Protein AF-A0A8T4E1C2-F1 (afdb_monomer_lite)

Structure (mmCIF, N/CA/C/O backbone):
data_AF-A0A8T4E1C2-F1
#
_entry.id   AF-A0A8T4E1C2-F1
#
loop_
_atom_site.group_PDB
_atom_site.id
_atom_site.type_symbol
_atom_site.label_atom_id
_atom_site.label_alt_id
_atom_site.label_comp_id
_atom_site.label_asym_id
_atom_site.label_entity_id
_atom_site.label_seq_id
_atom_site.pdbx_PDB_ins_code
_atom_site.Cartn_x
_atom_site.Cartn_y
_atom_site.Cartn_z
_atom_site.occupancy
_atom_site.B_iso_or_equiv
_atom_site.auth_seq_id
_atom_site.auth_comp_id
_atom_site.auth_asym_id
_atom_site.auth_atom_id
_atom_site.pdbx_PDB_model_num
ATOM 1 N N . MET A 1 1 ? 13.871 -12.372 30.272 1.00 39.12 1 MET A N 1
ATOM 2 C CA . MET A 1 1 ? 12.582 -11.806 29.813 1.00 39.12 1 MET A CA 1
ATOM 3 C C . MET A 1 1 ? 12.827 -11.098 28.486 1.00 39.12 1 MET A C 1
ATOM 5 O O . MET A 1 1 ? 13.446 -10.043 28.476 1.00 39.12 1 MET A O 1
ATOM 9 N N . ALA A 1 2 ? 12.478 -11.728 27.361 1.00 44.44 2 ALA A N 1
ATOM 10 C CA . ALA A 1 2 ? 12.726 -11.170 26.033 1.00 44.44 2 ALA A CA 1
ATOM 11 C C . ALA A 1 2 ? 11.741 -10.022 25.767 1.00 44.44 2 ALA A C 1
ATOM 13 O O . ALA A 1 2 ? 10.533 -10.235 25.698 1.00 44.44 2 ALA A O 1
ATOM 14 N N . ALA A 1 3 ? 12.258 -8.797 25.666 1.00 49.25 3 ALA A N 1
ATOM 15 C CA . ALA A 1 3 ? 11.483 -7.641 25.248 1.00 49.25 3 ALA A CA 1
ATOM 16 C C . ALA A 1 3 ? 11.076 -7.838 23.783 1.00 49.25 3 ALA A C 1
ATOM 18 O O . ALA A 1 3 ? 11.878 -7.661 22.866 1.00 49.25 3 ALA A O 1
ATOM 19 N N . ASP A 1 4 ? 9.824 -8.240 23.586 1.00 54.03 4 ASP A N 1
ATOM 20 C CA . ASP A 1 4 ? 9.152 -8.370 22.299 1.00 54.03 4 ASP A CA 1
ATOM 21 C C . ASP A 1 4 ? 9.111 -6.983 21.625 1.00 54.03 4 ASP A C 1
ATOM 23 O O . ASP A 1 4 ? 8.156 -6.211 21.760 1.00 54.03 4 ASP A O 1
ATOM 27 N N . LYS A 1 5 ? 10.207 -6.600 20.951 1.00 54.12 5 LYS A N 1
ATOM 28 C CA . LYS A 1 5 ? 10.294 -5.402 20.106 1.00 54.12 5 LYS A CA 1
ATOM 29 C C . LYS A 1 5 ? 9.355 -5.614 18.921 1.00 54.12 5 LYS A C 1
ATOM 31 O O . LYS A 1 5 ? 9.774 -5.996 17.830 1.00 54.12 5 LYS A O 1
ATOM 36 N N . LYS A 1 6 ? 8.059 -5.382 19.143 1.00 57.38 6 LYS A N 1
ATOM 37 C CA . LYS A 1 6 ? 7.010 -5.397 18.122 1.00 57.38 6 LYS A CA 1
ATOM 38 C C . LYS A 1 6 ? 7.341 -4.361 17.053 1.00 57.38 6 LYS A C 1
ATOM 40 O O . LYS A 1 6 ? 6.908 -3.212 17.185 1.00 57.38 6 LYS A O 1
ATOM 45 N N . LYS A 1 7 ? 8.073 -4.786 16.015 1.00 58.66 7 LYS A N 1
ATOM 46 C CA . LYS A 1 7 ? 8.359 -4.021 14.797 1.00 58.66 7 LYS A CA 1
ATOM 47 C C . LYS A 1 7 ? 7.063 -3.375 14.321 1.00 58.66 7 LYS A C 1
ATOM 49 O O . LYS A 1 7 ? 6.072 -4.058 14.053 1.00 58.66 7 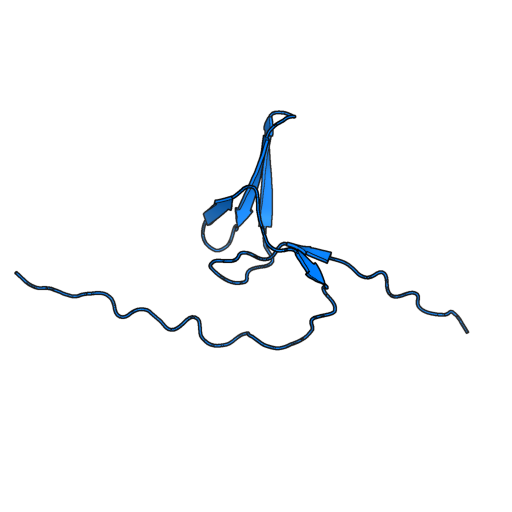LYS A O 1
ATOM 54 N N . GLU A 1 8 ? 7.048 -2.053 14.290 1.00 60.31 8 GLU A N 1
ATOM 55 C CA . GLU A 1 8 ? 5.933 -1.291 13.751 1.00 60.31 8 GLU A CA 1
ATOM 56 C C . GLU A 1 8 ? 5.871 -1.558 12.250 1.00 60.31 8 GLU A C 1
ATOM 58 O O . GLU A 1 8 ? 6.693 -1.085 11.472 1.00 60.31 8 GLU A O 1
ATOM 63 N N . ARG A 1 9 ? 4.939 -2.427 11.851 1.00 71.81 9 ARG A N 1
ATOM 64 C CA . ARG A 1 9 ? 4.733 -2.781 10.450 1.00 71.81 9 ARG A CA 1
ATOM 65 C C . ARG A 1 9 ? 3.762 -1.772 9.854 1.00 71.81 9 ARG A C 1
ATOM 67 O O . ARG A 1 9 ? 2.640 -1.652 10.339 1.00 71.81 9 ARG A O 1
ATOM 74 N N . TRP A 1 10 ? 4.193 -1.048 8.833 1.00 81.88 10 TRP A N 1
ATOM 75 C CA . TRP A 1 10 ? 3.343 -0.147 8.060 1.00 81.88 10 TRP A CA 1
ATOM 76 C C . TRP A 1 10 ? 2.721 -0.924 6.903 1.00 81.88 10 TRP A C 1
ATOM 78 O O . TRP A 1 10 ? 3.366 -1.803 6.329 1.00 81.88 10 TRP A O 1
ATOM 88 N N . VAL A 1 11 ? 1.455 -0.651 6.594 1.00 84.69 11 VAL A N 1
ATOM 89 C CA . VAL A 1 11 ? 0.749 -1.276 5.470 1.00 84.69 11 VAL A CA 1
ATOM 90 C C . VAL A 1 11 ? 0.057 -0.226 4.619 1.00 84.69 11 VAL A C 1
ATOM 92 O O . VAL A 1 11 ? -0.485 0.747 5.142 1.00 84.69 11 VAL A O 1
ATOM 95 N N . TYR A 1 12 ? 0.051 -0.450 3.309 1.00 87.44 12 TYR A N 1
ATOM 96 C CA . TYR A 1 12 ? -0.723 0.355 2.374 1.00 87.44 12 TYR A CA 1
ATOM 97 C C . TYR A 1 12 ? -2.208 0.007 2.485 1.00 87.44 12 TYR A C 1
ATOM 99 O O . TYR A 1 12 ? -2.578 -1.166 2.569 1.00 87.44 12 TYR A O 1
ATOM 107 N N . VAL A 1 13 ? -3.061 1.028 2.482 1.00 87.69 13 VAL A N 1
ATOM 108 C CA . VAL A 1 13 ? -4.519 0.882 2.514 1.00 87.69 13 VAL A CA 1
ATOM 109 C C . VAL A 1 13 ? -5.124 1.596 1.320 1.00 87.69 13 VAL A C 1
ATOM 111 O O . VAL A 1 13 ? -4.738 2.707 0.980 1.00 87.69 13 VAL A O 1
ATOM 114 N N . CYS A 1 14 ? -6.095 0.965 0.670 1.00 88.62 14 CYS A N 1
ATOM 115 C CA . CYS A 1 14 ? -6.829 1.572 -0.423 1.00 88.62 14 CYS A CA 1
ATOM 116 C C . CYS A 1 14 ? -7.695 2.727 0.104 1.00 88.62 14 CYS A C 1
ATOM 118 O O . CYS A 1 14 ? -8.567 2.482 0.941 1.00 88.62 14 CYS A O 1
ATOM 120 N N . PRO A 1 15 ? -7.549 3.956 -0.419 1.00 85.44 15 PRO A N 1
ATOM 121 C CA . PRO A 1 15 ? -8.345 5.097 0.033 1.00 85.44 15 PRO A CA 1
ATOM 122 C C . PRO A 1 15 ? -9.817 5.009 -0.402 1.00 85.44 15 PRO A C 1
ATOM 124 O O . PRO A 1 15 ? -10.665 5.697 0.154 1.00 85.44 15 PRO A O 1
ATOM 127 N N . LYS A 1 16 ? -10.142 4.162 -1.390 1.00 86.12 16 LYS A N 1
ATOM 128 C CA . LYS A 1 16 ? -11.517 3.973 -1.879 1.00 86.12 16 LYS A CA 1
ATOM 129 C C . LYS A 1 16 ? -12.319 2.978 -1.047 1.00 86.12 16 LYS A C 1
ATOM 131 O O . LYS A 1 16 ? -13.496 3.207 -0.801 1.00 86.12 16 LYS A O 1
ATOM 136 N N . CYS A 1 17 ? -11.711 1.850 -0.679 1.00 84.94 17 CYS A N 1
ATOM 137 C CA . CYS A 1 17 ? -12.427 0.725 -0.069 1.00 84.94 17 CYS A CA 1
ATOM 138 C C . CYS A 1 17 ? -11.865 0.282 1.288 1.00 84.94 17 CYS A C 1
ATOM 140 O O . CYS A 1 17 ? -12.407 -0.636 1.898 1.00 84.94 17 CYS A O 1
ATOM 142 N N . GLY A 1 18 ? -10.763 0.879 1.752 1.00 83.88 18 GLY A N 1
ATOM 143 C CA . GLY A 1 18 ? -10.107 0.509 3.008 1.00 83.88 18 GLY A CA 1
ATOM 144 C C . GLY A 1 18 ? -9.394 -0.847 2.977 1.00 83.88 18 GLY A C 1
ATOM 145 O O . GLY A 1 18 ? -8.940 -1.326 4.017 1.00 83.88 18 GLY A O 1
ATOM 146 N N . SER A 1 19 ? -9.291 -1.494 1.811 1.00 87.00 19 SER A N 1
ATOM 147 C CA . SER A 1 19 ? -8.603 -2.780 1.692 1.00 87.00 19 SER A CA 1
ATOM 148 C C . SER A 1 19 ? -7.095 -2.631 1.870 1.00 87.00 19 SER A C 1
ATOM 150 O O . SER A 1 19 ? -6.500 -1.683 1.370 1.00 87.00 19 SER A O 1
ATOM 152 N N . LYS A 1 20 ? -6.476 -3.606 2.534 1.00 86.69 20 LYS A N 1
ATOM 153 C CA . LYS A 1 20 ? -5.013 -3.753 2.644 1.00 86.69 20 LYS A CA 1
ATOM 154 C C . LYS A 1 20 ? -4.428 -4.626 1.533 1.00 86.69 20 LYS A C 1
ATOM 156 O O . LYS A 1 20 ? -3.217 -4.791 1.454 1.00 86.69 20 LYS A O 1
ATOM 161 N N . ASP A 1 21 ? -5.302 -5.197 0.709 1.00 87.88 21 ASP A N 1
ATOM 162 C CA . ASP A 1 21 ? -4.941 -6.052 -0.412 1.00 87.88 21 ASP A CA 1
ATOM 163 C C . ASP A 1 21 ? -4.552 -5.182 -1.612 1.00 87.88 21 ASP A C 1
ATOM 165 O O . ASP A 1 21 ? -5.393 -4.799 -2.437 1.00 87.88 21 ASP A O 1
ATOM 169 N N . ILE A 1 22 ? -3.293 -4.742 -1.590 1.00 88.31 22 ILE A N 1
ATOM 170 C CA . ILE A 1 22 ? -2.691 -3.864 -2.587 1.00 88.31 22 ILE A CA 1
ATOM 171 C C . ILE A 1 22 ? -1.602 -4.651 -3.309 1.00 88.31 22 ILE A C 1
ATOM 173 O O . ILE A 1 22 ? -0.584 -4.994 -2.709 1.00 88.31 22 ILE A O 1
ATOM 177 N N . ALA A 1 23 ? -1.813 -4.919 -4.591 1.00 88.81 23 ALA A N 1
ATOM 178 C CA . ALA A 1 23 ? -0.785 -5.447 -5.467 1.00 88.81 23 ALA A CA 1
ATOM 179 C C . ALA A 1 23 ? 0.053 -4.291 -6.024 1.00 88.81 23 ALA A C 1
ATOM 181 O O . ALA A 1 23 ? -0.447 -3.191 -6.260 1.00 88.81 23 ALA A O 1
ATOM 182 N N . ILE A 1 24 ? 1.342 -4.531 -6.227 1.00 85.94 24 ILE A N 1
ATOM 183 C CA . ILE A 1 24 ? 2.231 -3.581 -6.892 1.00 85.94 24 ILE A CA 1
ATOM 184 C C . ILE A 1 24 ? 2.448 -4.126 -8.296 1.00 85.94 24 ILE A C 1
ATOM 186 O O . ILE A 1 24 ? 2.963 -5.231 -8.460 1.00 85.94 24 ILE A O 1
ATOM 190 N N . ARG A 1 25 ? 1.998 -3.378 -9.300 1.00 82.38 25 ARG A N 1
ATOM 191 C CA . ARG A 1 25 ? 2.322 -3.633 -10.697 1.00 82.38 25 ARG A CA 1
ATOM 192 C C . ARG A 1 25 ? 3.518 -2.771 -11.062 1.00 82.38 25 ARG A C 1
ATOM 194 O O . ARG A 1 25 ? 3.409 -1.554 -11.196 1.00 82.38 25 ARG A O 1
ATOM 201 N N . SER A 1 26 ? 4.653 -3.432 -11.212 1.00 79.81 26 SER A N 1
ATOM 202 C CA . SER A 1 26 ? 5.879 -2.843 -11.735 1.00 79.81 26 SER A CA 1
ATOM 203 C C . SER A 1 26 ? 6.008 -3.303 -13.182 1.00 79.81 26 SER A C 1
ATOM 205 O O . SER A 1 26 ? 6.428 -4.429 -13.433 1.00 79.81 26 SER A O 1
ATOM 207 N N . TRP A 1 27 ? 5.549 -2.483 -14.129 1.00 71.44 27 TRP A N 1
ATOM 208 C CA . TRP A 1 27 ? 5.759 -2.763 -15.558 1.00 71.44 27 TRP A CA 1
ATOM 209 C C . TRP A 1 27 ? 7.133 -2.259 -16.020 1.00 71.44 27 TRP A C 1
ATOM 211 O O . TRP A 1 27 ? 7.718 -2.804 -16.948 1.00 71.44 27 TRP A O 1
ATOM 221 N N . ASP A 1 28 ? 7.666 -1.248 -15.335 1.00 65.56 28 ASP A N 1
ATOM 222 C CA . ASP A 1 28 ? 8.938 -0.607 -15.639 1.00 65.56 28 ASP A CA 1
ATOM 223 C C . ASP A 1 28 ? 9.673 -0.270 -14.332 1.00 65.56 28 ASP A C 1
ATOM 225 O O . ASP A 1 28 ? 9.036 -0.012 -13.305 1.00 65.56 28 ASP A O 1
ATOM 229 N N . ILE A 1 29 ? 11.008 -0.269 -14.356 1.00 64.62 29 ILE A N 1
ATOM 230 C CA . ILE A 1 29 ? 11.870 -0.022 -13.185 1.00 64.62 29 ILE A CA 1
ATOM 231 C C . ILE A 1 29 ? 11.552 1.346 -12.548 1.00 64.62 29 ILE A C 1
ATOM 233 O O . ILE A 1 29 ? 11.683 1.509 -11.332 1.00 64.62 29 ILE A O 1
ATOM 237 N N . ALA A 1 30 ? 11.062 2.306 -13.340 1.00 69.62 30 ALA A N 1
ATOM 238 C CA . ALA A 1 30 ? 10.677 3.634 -12.874 1.00 69.62 30 ALA A CA 1
ATOM 239 C C . ALA A 1 30 ? 9.208 3.751 -12.419 1.00 69.62 30 ALA A C 1
ATOM 241 O O . ALA A 1 30 ? 8.858 4.726 -11.751 1.00 69.62 30 ALA A O 1
ATOM 242 N N . PHE A 1 31 ? 8.337 2.784 -12.737 1.00 66.88 31 PHE A N 1
ATOM 243 C CA . PHE A 1 31 ? 6.894 2.906 -12.514 1.00 66.88 31 PHE A CA 1
ATOM 244 C C . PHE A 1 31 ? 6.333 1.763 -11.666 1.00 66.88 31 PHE A C 1
ATOM 246 O O . PHE A 1 31 ? 5.963 0.694 -12.148 1.00 66.88 31 PHE A O 1
ATOM 253 N N . ASN A 1 32 ? 6.222 2.036 -10.364 1.00 78.62 32 ASN A N 1
ATOM 254 C CA . ASN A 1 32 ? 5.523 1.179 -9.414 1.00 78.62 32 ASN A CA 1
ATOM 255 C C . ASN A 1 32 ? 4.093 1.693 -9.218 1.00 78.62 32 ASN A C 1
ATOM 257 O O . ASN A 1 32 ? 3.835 2.541 -8.358 1.00 78.62 32 ASN A O 1
ATOM 261 N N . GLU A 1 33 ? 3.153 1.187 -10.013 1.00 85.25 33 GLU A N 1
ATOM 262 C CA . GLU A 1 33 ? 1.735 1.454 -9.799 1.00 85.25 33 GLU A CA 1
ATOM 263 C C . GLU A 1 33 ? 1.194 0.511 -8.720 1.00 85.25 33 GLU A C 1
ATOM 265 O O . GLU A 1 33 ? 1.389 -0.704 -8.770 1.00 85.25 33 GLU A O 1
ATOM 270 N N . LYS A 1 34 ? 0.502 1.055 -7.717 1.00 88.31 34 LYS A N 1
ATOM 271 C CA . LYS A 1 34 ? -0.185 0.242 -6.714 1.00 88.31 34 LYS A CA 1
ATOM 272 C C . LYS A 1 34 ? -1.635 0.083 -7.147 1.00 88.31 34 LYS A C 1
ATOM 274 O O . LYS A 1 34 ? -2.315 1.067 -7.429 1.00 88.31 34 LYS A O 1
ATOM 279 N N . ILE A 1 35 ? -2.116 -1.151 -7.178 1.00 89.69 35 ILE A N 1
ATOM 280 C CA . ILE A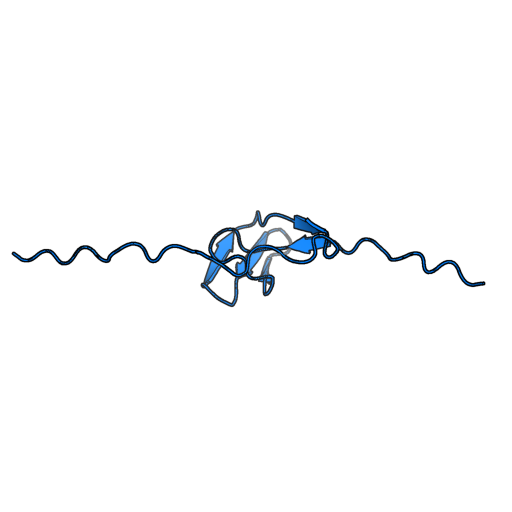 1 35 ? -3.490 -1.495 -7.524 1.00 89.69 35 ILE A CA 1
ATOM 281 C C . ILE A 1 35 ? -4.158 -2.208 -6.355 1.00 89.69 35 ILE A C 1
ATOM 283 O O . ILE A 1 35 ? -3.619 -3.142 -5.769 1.00 89.69 35 ILE A O 1
ATOM 287 N N . CYS A 1 36 ? -5.361 -1.776 -5.997 1.00 89.94 36 CYS A N 1
ATOM 288 C CA . CYS A 1 36 ? -6.172 -2.490 -5.028 1.00 89.94 36 CYS A CA 1
ATOM 289 C C . CYS A 1 36 ? -6.873 -3.673 -5.697 1.00 89.94 36 CYS A C 1
ATOM 291 O O . CYS A 1 36 ? -7.771 -3.463 -6.511 1.00 89.94 3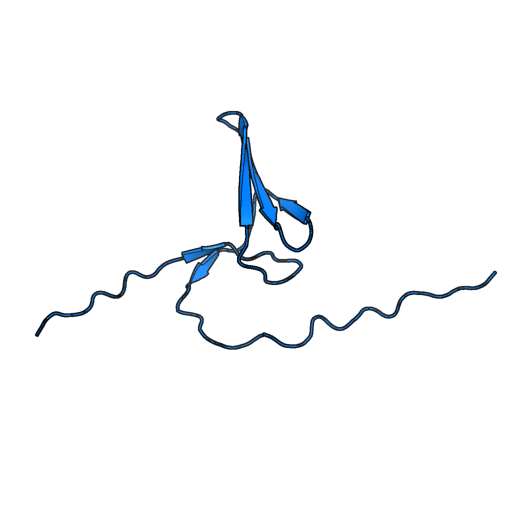6 CYS A O 1
ATOM 293 N N . SER A 1 37 ? -6.571 -4.904 -5.287 1.00 88.50 37 SER A N 1
ATOM 294 C CA . SER A 1 37 ? -7.197 -6.102 -5.872 1.00 88.50 37 SER A CA 1
ATOM 295 C C . SER A 1 37 ? -8.687 -6.233 -5.535 1.00 88.50 37 SER A C 1
ATOM 297 O O . SER A 1 37 ? -9.401 -7.010 -6.156 1.00 88.50 37 SER A O 1
ATOM 299 N N . ARG A 1 38 ? -9.185 -5.471 -4.549 1.00 88.88 38 ARG A N 1
ATOM 300 C CA . ARG A 1 38 ? -10.593 -5.515 -4.111 1.00 88.88 38 ARG A CA 1
ATOM 301 C C . ARG A 1 38 ? -11.526 -4.617 -4.911 1.00 88.88 38 ARG A C 1
ATOM 303 O O . ARG A 1 38 ? -12.683 -4.974 -5.084 1.00 88.88 38 ARG A O 1
ATOM 310 N N . CYS A 1 39 ? -11.067 -3.444 -5.339 1.00 87.62 39 CYS A N 1
ATOM 311 C CA . CYS A 1 39 ? -11.904 -2.489 -6.076 1.00 87.62 39 CYS A CA 1
ATOM 312 C C . CYS A 1 39 ? -11.297 -2.025 -7.404 1.00 87.62 39 CYS A C 1
ATOM 314 O O . CYS A 1 39 ? -11.899 -1.194 -8.074 1.00 87.62 39 CYS A O 1
ATOM 316 N N . GLY A 1 40 ? -10.103 -2.505 -7.760 1.00 87.25 40 GLY A N 1
ATOM 317 C CA . GLY A 1 40 ? -9.395 -2.111 -8.976 1.00 87.25 40 GLY A CA 1
ATOM 318 C C . GLY A 1 40 ? -8.820 -0.694 -8.946 1.00 87.25 40 GLY A C 1
ATOM 319 O O . GLY A 1 40 ? -8.315 -0.238 -9.961 1.00 87.25 40 GLY A O 1
ATOM 320 N N . TYR A 1 41 ? -8.884 0.022 -7.814 1.00 88.31 41 TYR A N 1
ATOM 321 C CA . TYR A 1 41 ? -8.323 1.372 -7.719 1.00 88.31 41 TYR A CA 1
ATOM 322 C C . TYR A 1 41 ? -6.808 1.334 -7.930 1.00 88.31 41 TYR A C 1
ATOM 324 O O . TYR A 1 41 ? -6.111 0.678 -7.156 1.00 88.31 41 TYR A O 1
ATOM 332 N N . THR A 1 42 ? -6.319 2.051 -8.938 1.00 88.38 42 THR A N 1
ATOM 333 C CA . THR A 1 42 ? -4.899 2.205 -9.260 1.00 88.38 42 THR A CA 1
ATOM 334 C C . THR A 1 42 ? -4.414 3.597 -8.873 1.00 88.38 42 THR A C 1
ATOM 336 O O . THR A 1 42 ? -5.090 4.601 -9.096 1.00 88.38 42 THR A O 1
ATOM 339 N N . SER A 1 43 ? -3.256 3.672 -8.224 1.00 84.81 43 SER A N 1
ATOM 340 C CA . SER A 1 43 ? -2.576 4.930 -7.911 1.00 84.81 43 SER A CA 1
ATOM 341 C C . SER A 1 43 ? -1.151 4.656 -7.438 1.00 84.81 43 SER A C 1
ATOM 343 O O . SER A 1 43 ? -0.872 3.630 -6.826 1.00 84.81 43 SER A O 1
ATOM 345 N N . GLN A 1 44 ? -0.231 5.593 -7.635 1.00 84.94 44 GLN A N 1
ATOM 346 C CA . GLN A 1 44 ? 1.111 5.500 -7.042 1.00 84.94 44 GLN A CA 1
ATOM 347 C C . GLN A 1 44 ? 1.089 5.789 -5.527 1.00 84.94 44 GLN A C 1
ATOM 349 O O . GLN A 1 44 ? 1.899 5.259 -4.749 1.00 84.94 44 GLN A O 1
ATOM 354 N N . PHE A 1 45 ? 0.104 6.580 -5.090 1.00 82.44 45 PHE A N 1
ATOM 355 C CA . PHE A 1 45 ? -0.030 7.075 -3.726 1.00 82.44 45 PHE A CA 1
ATOM 356 C C . PHE A 1 45 ? -1.159 6.345 -2.996 1.00 82.44 45 PHE A C 1
ATOM 358 O O . PHE A 1 45 ? -2.341 6.645 -3.151 1.00 82.44 45 PHE A O 1
ATOM 365 N N . PHE A 1 46 ? -0.775 5.373 -2.168 1.00 87.12 46 PHE A N 1
ATOM 366 C CA . PHE A 1 46 ? -1.669 4.730 -1.208 1.00 87.12 46 PHE A CA 1
ATOM 367 C C . PHE A 1 46 ? -1.277 5.177 0.202 1.00 87.12 46 PHE A C 1
ATOM 369 O O . PHE A 1 46 ? -0.082 5.144 0.518 1.00 87.12 46 PHE A O 1
ATOM 376 N N . PRO A 1 47 ? -2.235 5.574 1.059 1.00 85.88 47 PRO A N 1
ATOM 377 C CA . PRO A 1 47 ? -1.941 5.919 2.441 1.00 85.88 47 PRO A CA 1
ATOM 378 C C . PRO A 1 47 ? -1.333 4.719 3.174 1.00 85.88 47 PRO A C 1
ATOM 380 O O . PRO A 1 47 ? -1.826 3.591 3.077 1.00 85.88 47 PRO A O 1
ATOM 383 N N . GLN A 1 48 ? -0.252 4.974 3.908 1.00 86.50 48 GLN A N 1
ATOM 384 C CA . GLN A 1 48 ? 0.390 3.997 4.779 1.00 86.50 48 GLN A CA 1
ATOM 385 C C . GLN A 1 48 ? -0.130 4.191 6.194 1.00 86.50 48 GLN A C 1
ATOM 387 O O . GLN A 1 48 ? -0.041 5.285 6.745 1.00 86.50 48 GLN A O 1
ATOM 392 N N . VAL A 1 49 ? -0.664 3.130 6.790 1.00 82.88 49 VAL A N 1
ATOM 393 C CA . VAL A 1 49 ? -1.135 3.154 8.177 1.00 82.88 49 VAL A CA 1
ATOM 394 C C . VAL A 1 49 ? -0.374 2.120 9.003 1.00 82.88 49 VAL A C 1
ATOM 396 O O . VAL A 1 49 ? -0.027 1.049 8.487 1.00 82.88 49 VAL A O 1
ATOM 399 N N . PRO A 1 50 ? -0.112 2.392 10.291 1.00 81.00 50 PRO A N 1
ATOM 400 C CA . PRO A 1 50 ? 0.516 1.411 11.158 1.00 81.00 50 PRO A CA 1
ATOM 401 C C . PRO A 1 50 ? -0.436 0.225 11.354 1.00 81.00 50 PRO A C 1
ATOM 403 O O . PRO A 1 50 ? -1.611 0.396 11.673 1.00 81.00 50 PRO A O 1
ATOM 406 N N . LEU A 1 51 ? 0.061 -1.008 11.220 1.00 69.56 51 LEU A N 1
ATOM 407 C CA . LEU A 1 51 ? -0.725 -2.235 11.419 1.00 69.56 51 LEU A CA 1
ATOM 408 C C . LEU A 1 51 ? -1.316 -2.308 12.843 1.00 69.56 51 LEU A C 1
ATOM 410 O O . LEU A 1 51 ? -2.362 -2.921 13.055 1.00 69.56 51 LEU A O 1
ATOM 414 N N . LYS A 1 52 ? -0.658 -1.644 13.809 1.00 61.25 52 LYS A N 1
ATOM 415 C CA . LYS A 1 52 ? -1.117 -1.473 15.197 1.00 61.25 52 LYS A CA 1
ATOM 416 C C . LYS A 1 52 ? -2.272 -0.475 15.360 1.00 61.25 52 LYS A C 1
ATOM 418 O O . LYS A 1 52 ? -2.841 -0.451 16.450 1.00 61.25 52 LYS A O 1
ATOM 423 N N . ALA A 1 53 ? -2.680 0.266 14.321 1.00 54.88 53 ALA A N 1
ATOM 424 C CA . ALA A 1 53 ? -3.980 0.944 14.280 1.00 54.88 53 ALA A CA 1
ATOM 425 C C . ALA A 1 53 ? -5.087 -0.120 14.166 1.00 54.88 53 ALA A C 1
ATOM 427 O O . ALA A 1 53 ? -5.680 -0.396 13.122 1.00 54.88 53 ALA A O 1
ATOM 428 N N . ARG A 1 54 ? -5.269 -0.834 15.273 1.00 51.56 54 ARG A N 1
ATOM 429 C CA . ARG A 1 54 ? -6.176 -1.950 15.456 1.00 51.56 54 ARG A CA 1
ATOM 430 C C . ARG A 1 54 ? -7.567 -1.370 15.705 1.00 51.56 54 ARG A C 1
ATOM 432 O O . ARG A 1 54 ? -7.737 -0.583 16.624 1.00 51.56 54 ARG A O 1
ATOM 439 N N . LYS A 1 55 ? -8.546 -1.873 14.943 1.00 48.94 55 LYS A N 1
ATOM 440 C CA . LYS A 1 55 ? -9.995 -1.843 15.225 1.00 48.94 55 LYS A CA 1
ATOM 441 C C . LYS A 1 55 ? -10.641 -0.450 15.265 1.00 48.94 55 LYS A C 1
ATOM 443 O O . LYS A 1 55 ? -10.655 0.182 16.310 1.00 48.94 55 LYS A O 1
ATOM 448 N N . LYS A 1 56 ? -11.242 -0.069 14.131 1.00 47.38 56 LYS A N 1
ATOM 449 C CA . LYS A 1 56 ? -12.338 0.902 13.890 1.00 47.38 56 LYS A CA 1
ATOM 450 C C . LYS A 1 56 ? -12.034 1.510 12.516 1.00 47.38 56 LYS A C 1
ATOM 452 O O . LYS A 1 56 ? -11.317 2.492 12.406 1.00 47.38 56 LYS A O 1
ATOM 457 N N . GLN A 1 57 ? -12.394 0.874 11.410 1.00 51.25 57 GLN A N 1
ATOM 458 C CA . GLN A 1 57 ? -13.735 1.018 10.854 1.00 51.25 57 GLN A CA 1
ATOM 459 C C . GLN A 1 57 ? -13.957 -0.092 9.815 1.00 51.25 57 GLN A C 1
ATOM 461 O O . GLN A 1 57 ? -13.584 0.030 8.653 1.00 51.25 57 GLN A O 1
ATOM 466 N N . ALA A 1 58 ? -14.541 -1.204 10.254 1.00 49.50 58 ALA A N 1
ATOM 467 C CA . ALA A 1 58 ? -15.399 -1.998 9.389 1.00 49.50 58 ALA A CA 1
ATOM 468 C C . ALA A 1 58 ? -16.812 -1.476 9.661 1.00 49.50 58 ALA A C 1
ATOM 470 O O . ALA A 1 58 ? -17.460 -1.912 10.605 1.00 49.50 58 ALA A O 1
ATOM 471 N N . GLY A 1 59 ? -17.220 -0.437 8.942 1.00 55.00 59 GLY A N 1
ATOM 472 C CA . GLY A 1 59 ? -18.510 0.205 9.156 1.00 55.00 59 GLY A CA 1
ATOM 473 C C . GLY A 1 59 ? -18.615 1.472 8.326 1.00 55.00 59 GLY A C 1
ATOM 474 O O . GLY A 1 59 ? -17.833 2.391 8.519 1.00 55.00 59 GLY A O 1
ATOM 475 N N . GLU A 1 60 ? -19.575 1.480 7.405 1.00 47.03 60 GLU A N 1
ATOM 476 C CA . GLU A 1 60 ? -20.050 2.650 6.660 1.00 47.03 60 GLU A CA 1
ATOM 477 C C . GLU A 1 60 ? -19.120 3.258 5.603 1.00 47.03 60 GLU A C 1
ATOM 479 O O . GLU A 1 60 ? -18.813 4.446 5.607 1.00 47.03 60 GLU A O 1
ATOM 484 N N . ILE A 1 61 ? -18.866 2.501 4.533 1.00 53.62 61 ILE A N 1
ATOM 485 C CA . ILE A 1 61 ? -18.997 3.140 3.216 1.00 53.62 61 ILE A CA 1
ATOM 486 C C . ILE A 1 61 ? -20.502 3.191 2.957 1.00 53.62 61 ILE A C 1
ATOM 488 O O . ILE A 1 61 ? -21.103 2.205 2.524 1.00 53.62 61 ILE A O 1
ATOM 492 N N . LYS A 1 62 ? -21.130 4.316 3.324 1.00 47.78 62 LYS A N 1
ATOM 493 C CA . LYS A 1 62 ? -22.525 4.616 2.986 1.00 47.78 62 LYS A CA 1
ATOM 494 C C . LYS A 1 62 ? -22.721 4.327 1.500 1.00 47.78 62 LYS A C 1
ATOM 496 O O . LYS A 1 62 ? -22.075 4.947 0.654 1.00 47.78 62 LYS A O 1
ATOM 501 N N . LYS A 1 63 ? -23.592 3.362 1.193 1.00 46.09 63 LYS A N 1
ATOM 502 C CA . LYS A 1 63 ? -24.090 3.124 -0.163 1.00 46.09 63 LYS A CA 1
ATOM 503 C C . LYS A 1 63 ? -24.593 4.472 -0.686 1.00 46.09 63 LYS A C 1
ATOM 505 O O . LYS A 1 63 ? -25.578 4.991 -0.169 1.00 46.09 63 LYS A O 1
ATOM 510 N N . ARG A 1 64 ? -23.905 5.066 -1.667 1.00 53.28 64 ARG A N 1
ATOM 511 C CA . ARG A 1 64 ? -24.491 6.158 -2.454 1.00 53.28 64 ARG A CA 1
ATOM 512 C C . ARG A 1 64 ? -25.781 5.598 -3.068 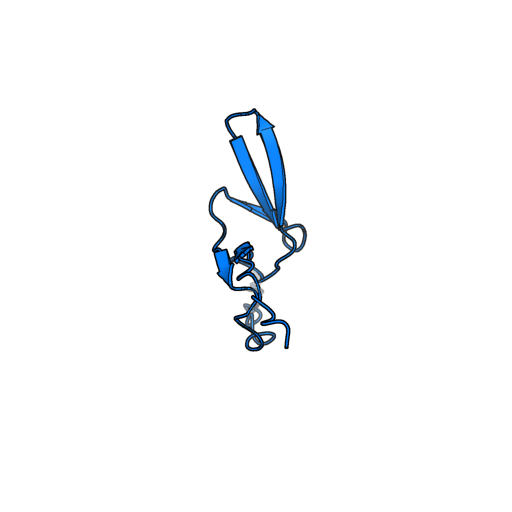1.00 53.28 64 ARG A C 1
ATOM 514 O O . ARG A 1 64 ? -25.695 4.544 -3.701 1.00 53.28 64 ARG A O 1
ATOM 521 N N . PRO A 1 65 ? -26.954 6.224 -2.882 1.00 53.75 65 PRO A N 1
ATOM 522 C CA . PRO A 1 65 ? -28.136 5.817 -3.626 1.00 53.75 65 PRO A CA 1
ATOM 523 C C . PRO A 1 65 ? -27.845 5.996 -5.120 1.00 53.75 65 PRO A C 1
ATOM 525 O O . PRO A 1 65 ? -27.399 7.061 -5.550 1.00 53.75 65 PRO A O 1
ATOM 528 N N . SER A 1 66 ? -28.031 4.931 -5.901 1.00 56.41 66 SER A N 1
ATOM 529 C CA . SER A 1 66 ? -27.985 4.995 -7.361 1.00 56.41 66 SER A CA 1
ATOM 530 C C . SER A 1 66 ? -29.042 5.994 -7.838 1.00 56.41 66 SER A C 1
ATOM 532 O O . SER A 1 66 ? -30.203 5.846 -7.445 1.00 56.41 66 SER A O 1
ATOM 534 N N . PRO A 1 67 ? -28.711 6.981 -8.687 1.00 56.81 67 PRO A N 1
ATOM 535 C CA . PRO A 1 67 ? -29.747 7.774 -9.325 1.00 56.81 67 PRO A CA 1
ATOM 536 C C . PRO A 1 67 ? -30.482 6.885 -10.338 1.00 56.81 67 PRO A C 1
ATOM 538 O O . PRO A 1 67 ? -29.977 6.599 -11.419 1.00 56.81 67 PRO A O 1
ATOM 541 N N . LYS A 1 68 ? -31.679 6.418 -9.969 1.00 54.09 68 LYS A N 1
ATOM 542 C CA . LYS A 1 68 ? -32.712 6.015 -10.929 1.00 54.09 68 LYS A CA 1
ATOM 543 C C . LYS A 1 68 ? -33.443 7.285 -11.383 1.00 54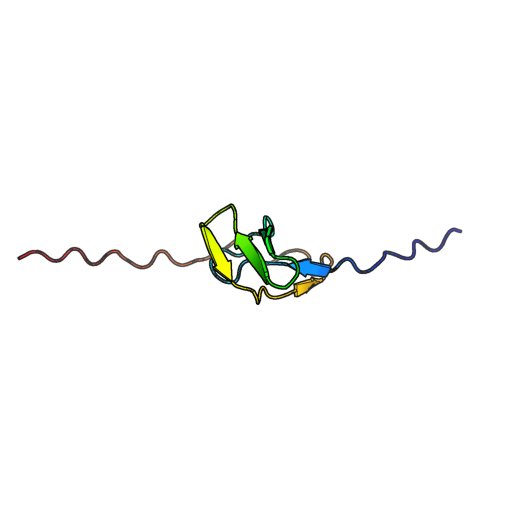.09 68 LYS A C 1
ATOM 545 O O . LYS A 1 68 ? -34.360 7.727 -10.701 1.00 54.09 68 LYS A O 1
ATOM 550 N N . GLY A 1 69 ? -33.055 7.848 -12.522 1.00 50.12 69 GLY A N 1
ATOM 551 C CA . GLY A 1 69 ? -33.953 8.619 -13.399 1.00 50.12 69 GLY A CA 1
ATOM 552 C C . GLY A 1 69 ? -33.999 7.843 -14.715 1.00 50.12 69 GLY A C 1
ATOM 553 O O . GLY A 1 69 ? -32.934 7.536 -15.233 1.00 50.12 69 GLY A O 1
ATOM 554 N N . LYS A 1 70 ? -35.108 7.273 -15.205 1.00 50.38 70 LYS A N 1
ATOM 555 C CA . LYS A 1 70 ? -36.403 7.874 -15.573 1.00 50.38 70 LYS A CA 1
ATOM 556 C C . LYS A 1 70 ? -36.224 9.144 -16.407 1.00 50.38 70 LYS A C 1
ATOM 558 O O . LYS A 1 70 ? -36.290 10.242 -15.865 1.00 50.38 70 LYS A O 1
ATOM 563 N N . LEU A 1 71 ? -36.041 8.955 -17.711 1.00 49.56 71 LEU A N 1
ATOM 564 C CA . LEU A 1 71 ? -36.908 9.561 -18.719 1.00 49.56 71 LEU A CA 1
ATOM 565 C C . LEU A 1 71 ? -37.002 8.620 -19.921 1.00 49.56 71 LEU A C 1
ATOM 567 O O . LEU A 1 71 ? -35.931 8.123 -20.331 1.00 49.56 71 LEU A O 1
#

pLDDT: mean 70.84, std 16.43, range [39.12, 89.94]

Foldseek 3Di:
DDDPPPPFDKAFAAPVPRDSQWDWDPPDPPDTWIARPVPRDIDPDTDIDTPVPDDDDPDDPPPDPDDDDDD

Sequence (71 aa):
MAADKKKERWVYVCPKCGSKDIAIRSWDIAFNEKICSRCGYTSQFFPQVPL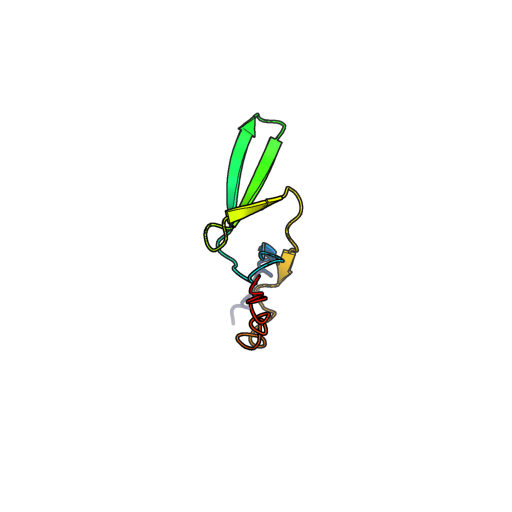KARKKQAGEIKKRPSPKGKL

Radius of gyration: 17.37 Å; chains: 1; bounding box: 50×21×48 Å

Secondary structure (DSSP, 8-state):
---------EEE--TTT----EEEEEEETTEEEEEETTT--EES---EEETT--S--SS----PPP-----